Protein AF-A0A1C5F819-F1 (afdb_monomer_lite)

pLDDT: mean 73.55, std 18.38, range [34.78, 94.69]

Radius of gyration: 25.5 Å; chains: 1; bounding box: 31×89×70 Å

Secondary structure (DSSP, 8-state):
--------------THHHHHHHHHHHHHHHHHHHHHTS--HHHHHHHHTTSS-HHHHHHHHHH-TTSPPP---SSS-EEEEEEHHHHHHHHHHHHHHSS----EEEETTEEEEEE-TTHHHHHHHHHHHHHHS---S-------PPPP-B-

Structure (mmCIF, N/CA/C/O backbone):
data_AF-A0A1C5F819-F1
#
_entry.id   AF-A0A1C5F819-F1
#
loop_
_atom_site.group_PDB
_atom_site.id
_atom_site.type_symbol
_atom_site.label_atom_id
_atom_site.label_alt_id
_atom_site.label_comp_id
_atom_site.label_asym_id
_atom_site.label_entity_id
_atom_site.label_seq_id
_atom_site.pdbx_PDB_ins_code
_atom_site.Cartn_x
_atom_site.Cartn_y
_atom_site.Cartn_z
_atom_site.occupancy
_atom_site.B_iso_or_equiv
_atom_site.auth_seq_id
_atom_site.auth_comp_id
_atom_site.auth_asym_id
_atom_site.auth_atom_id
_atom_site.pdbx_PDB_model_num
ATOM 1 N N . MET A 1 1 ? -3.933 72.656 -38.228 1.00 34.78 1 MET A N 1
ATOM 2 C CA . MET A 1 1 ? -4.429 71.439 -38.900 1.00 34.78 1 MET A CA 1
ATOM 3 C C . MET A 1 1 ? -4.833 70.452 -37.818 1.00 34.78 1 MET A C 1
ATOM 5 O O . MET A 1 1 ? -4.007 70.098 -36.991 1.00 34.78 1 MET A O 1
ATOM 9 N N . SER A 1 2 ? -6.136 70.183 -37.783 1.00 39.31 2 SER A N 1
ATOM 10 C CA . SER A 1 2 ? -6.943 69.287 -36.934 1.00 39.31 2 SER A CA 1
ATOM 11 C C . SER A 1 2 ? -6.241 67.946 -36.651 1.00 39.31 2 SER A C 1
ATOM 13 O O . SER A 1 2 ? -5.624 67.405 -37.557 1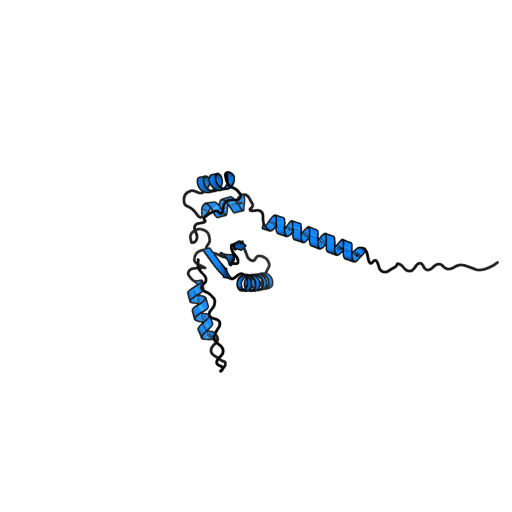.00 39.31 2 SER A O 1
ATOM 15 N N . ALA A 1 3 ? -6.140 67.451 -35.413 1.00 42.25 3 ALA A N 1
ATOM 16 C CA . ALA A 1 3 ? -7.176 66.941 -34.498 1.00 42.25 3 ALA A CA 1
ATOM 17 C C . ALA A 1 3 ? -7.747 65.561 -34.898 1.00 42.25 3 ALA A C 1
ATOM 19 O O . ALA A 1 3 ? -8.205 65.399 -36.027 1.00 42.25 3 ALA A O 1
ATOM 20 N N . TRP A 1 4 ? -7.808 64.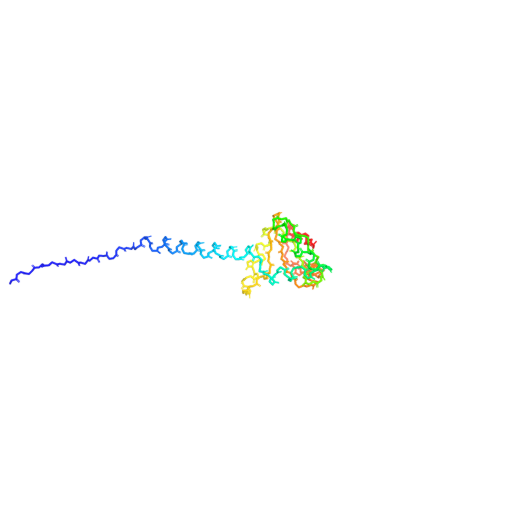675 -33.886 1.00 36.44 4 TRP A N 1
ATOM 21 C CA . TRP A 1 4 ? -8.438 63.338 -33.807 1.00 36.44 4 TRP A CA 1
ATOM 22 C C . TRP A 1 4 ? -7.578 62.175 -34.352 1.00 36.44 4 TRP A C 1
ATOM 24 O O . TRP A 1 4 ? -6.914 62.324 -35.364 1.00 36.44 4 TRP A O 1
ATOM 34 N N . LEU A 1 5 ? -7.483 61.001 -33.719 1.00 42.81 5 LEU A N 1
ATOM 35 C CA . LEU A 1 5 ? -8.453 60.297 -32.878 1.00 42.81 5 LEU A CA 1
ATOM 36 C C . LEU A 1 5 ? -7.720 59.281 -31.972 1.00 42.81 5 LEU A C 1
ATOM 38 O O . LEU A 1 5 ? -6.794 58.606 -32.416 1.00 42.81 5 LEU A O 1
ATOM 42 N N . ARG A 1 6 ? -8.144 59.189 -30.705 1.00 50.31 6 ARG A N 1
ATOM 43 C CA . ARG A 1 6 ? -7.784 58.101 -29.787 1.00 50.31 6 ARG A CA 1
ATOM 44 C C . ARG A 1 6 ? -8.383 56.780 -30.271 1.00 50.31 6 ARG A C 1
ATOM 46 O O . ARG A 1 6 ? -9.537 56.775 -30.678 1.00 50.31 6 ARG A O 1
ATOM 53 N N . ASP A 1 7 ? -7.665 55.684 -30.061 1.00 40.88 7 ASP A N 1
ATOM 54 C CA . ASP A 1 7 ? -8.301 54.441 -29.627 1.00 40.88 7 ASP A CA 1
ATOM 55 C C . ASP A 1 7 ? -7.405 53.783 -28.575 1.00 40.88 7 ASP A C 1
ATOM 57 O O . ASP A 1 7 ? -6.328 53.260 -28.856 1.00 40.88 7 ASP A O 1
ATOM 61 N N . GLU A 1 8 ? -7.824 53.925 -27.322 1.00 47.78 8 GLU A N 1
ATOM 62 C CA . GLU A 1 8 ? -7.392 53.053 -26.245 1.00 47.78 8 GLU A CA 1
ATOM 63 C C . GLU A 1 8 ? -8.202 51.774 -26.416 1.00 47.78 8 GLU A C 1
ATOM 65 O O . GLU A 1 8 ? -9.376 51.746 -26.064 1.00 47.78 8 GLU A O 1
ATOM 70 N N . SER A 1 9 ? -7.600 50.728 -26.975 1.00 40.66 9 SER A N 1
ATOM 71 C CA . SER A 1 9 ? -8.201 49.400 -26.920 1.00 40.66 9 SER A CA 1
ATOM 72 C C . SER A 1 9 ? -8.070 48.878 -25.484 1.00 40.66 9 SER A C 1
ATOM 74 O O . SER A 1 9 ? -6.946 48.614 -25.040 1.00 40.66 9 SER A O 1
ATOM 76 N N . PRO A 1 10 ? -9.166 48.708 -24.720 1.00 41.12 10 PRO A N 1
ATOM 77 C CA . PRO A 1 10 ? -9.092 47.968 -23.478 1.00 41.12 10 PRO A CA 1
ATOM 78 C C . PRO A 1 10 ? -8.822 46.510 -23.847 1.00 41.12 10 PRO A C 1
ATOM 80 O O . PRO A 1 10 ? -9.638 45.855 -24.499 1.00 41.12 10 PRO A O 1
ATOM 83 N N . LEU A 1 11 ? -7.662 45.993 -23.437 1.00 42.16 11 LEU A N 1
ATOM 84 C CA . LEU A 1 11 ? -7.454 44.554 -23.351 1.00 42.16 11 LEU A CA 1
ATOM 85 C C . LEU A 1 11 ? -8.566 44.013 -22.450 1.00 42.16 11 LEU A C 1
ATOM 87 O O . LEU A 1 11 ? -8.564 44.214 -21.237 1.00 42.16 11 LEU A O 1
ATOM 91 N N . SER A 1 12 ? -9.564 43.404 -23.089 1.00 45.69 12 SER A N 1
ATOM 92 C CA . SER A 1 12 ? -10.657 42.716 -22.417 1.00 45.69 12 SER A CA 1
ATOM 93 C C . SER A 1 12 ? -10.069 41.707 -21.426 1.00 45.69 12 SER A C 1
ATOM 95 O O . SER A 1 12 ? -9.080 41.047 -21.760 1.00 45.69 12 SER A O 1
ATOM 97 N N . PRO A 1 13 ? -10.643 41.557 -20.222 1.00 47.31 13 PRO A N 1
ATOM 98 C CA . PRO A 1 13 ? -10.205 40.528 -19.294 1.00 47.31 13 PRO A CA 1
ATOM 99 C C . PRO A 1 13 ? -10.443 39.169 -19.955 1.00 47.31 13 PRO A C 1
ATOM 101 O O . PRO A 1 13 ? -11.578 38.785 -20.235 1.00 47.31 13 PRO A O 1
ATOM 104 N N . GLY A 1 14 ? -9.346 38.485 -20.276 1.00 48.53 14 GLY A N 1
ATOM 105 C CA . GLY A 1 14 ? -9.341 37.207 -20.969 1.00 48.53 14 GLY A CA 1
ATOM 106 C C . GLY A 1 14 ? -10.081 36.146 -20.167 1.00 48.53 14 GLY A C 1
ATOM 107 O O . GLY A 1 14 ? -9.512 35.518 -19.284 1.00 48.53 14 GLY A O 1
ATOM 108 N N . THR A 1 15 ? -11.343 35.913 -20.514 1.00 53.94 15 THR A N 1
ATOM 109 C CA . THR A 1 15 ? -12.147 34.810 -19.972 1.00 53.94 15 THR A CA 1
ATOM 110 C C . THR A 1 15 ? -11.652 33.449 -20.490 1.00 53.94 15 THR A C 1
ATOM 112 O O . THR A 1 15 ? -11.886 32.431 -19.856 1.00 53.94 15 THR A O 1
ATOM 115 N N . GLY A 1 16 ? -10.901 33.426 -21.602 1.00 54.22 16 GLY A N 1
ATOM 116 C CA . GLY A 1 16 ? -10.355 32.201 -22.207 1.00 54.22 16 GLY A CA 1
ATOM 117 C C . GLY A 1 16 ? -8.998 31.728 -21.665 1.00 54.22 16 GLY A C 1
ATOM 118 O O . GLY A 1 16 ? -8.570 30.623 -21.991 1.00 54.22 16 GLY A O 1
ATOM 119 N N . ASP A 1 17 ? -8.306 32.531 -20.849 1.00 55.97 17 ASP A N 1
ATOM 120 C CA . ASP A 1 17 ? -6.990 32.161 -20.293 1.00 55.97 17 ASP A CA 1
ATOM 121 C C . ASP A 1 17 ? -7.119 31.370 -18.973 1.00 55.97 17 ASP A C 1
ATOM 123 O O . ASP A 1 17 ? -6.193 30.668 -18.565 1.00 55.97 17 ASP A O 1
ATOM 127 N N . ASP A 1 18 ? -8.284 31.451 -18.323 1.00 57.34 18 ASP A N 1
ATOM 128 C CA . ASP A 1 18 ? -8.621 30.691 -17.114 1.00 57.34 18 ASP A CA 1
ATOM 129 C C . ASP A 1 18 ? -9.125 29.278 -17.461 1.00 57.34 18 ASP A C 1
ATOM 131 O O . ASP A 1 18 ? -8.656 28.289 -16.900 1.00 57.34 18 ASP A O 1
ATOM 135 N N . GLU A 1 19 ? -9.976 29.161 -18.487 1.00 60.09 19 GLU A N 1
ATOM 136 C CA . GLU A 1 19 ? -10.486 27.877 -18.994 1.00 60.09 19 GLU A CA 1
ATOM 137 C C . GLU A 1 19 ? -9.352 27.011 -19.572 1.00 60.09 19 GLU A C 1
ATOM 139 O O . GLU A 1 19 ? -9.184 25.849 -19.201 1.00 60.09 19 GLU A O 1
ATOM 144 N N . ARG A 1 20 ? -8.452 27.617 -20.359 1.00 62.25 20 ARG A N 1
ATOM 145 C CA . ARG A 1 20 ? -7.271 26.932 -20.905 1.00 62.25 20 ARG A CA 1
ATOM 146 C C . ARG A 1 20 ? -6.262 26.519 -19.827 1.00 62.25 20 ARG A C 1
ATOM 148 O O . ARG A 1 20 ? -5.612 25.481 -19.963 1.00 62.25 20 ARG A O 1
ATOM 155 N N . ARG A 1 21 ? -6.108 27.304 -18.751 1.00 60.12 21 ARG A N 1
ATOM 156 C CA . ARG A 1 21 ? -5.296 26.904 -17.585 1.00 60.12 21 ARG A CA 1
ATOM 157 C C . ARG A 1 21 ? -5.946 25.739 -16.842 1.00 60.12 21 ARG A C 1
ATOM 159 O O . ARG A 1 21 ? -5.238 24.791 -16.500 1.00 60.12 21 ARG A O 1
ATOM 166 N N . ALA A 1 22 ? -7.260 25.776 -16.624 1.00 68.38 22 ALA A N 1
ATOM 167 C CA . ALA A 1 22 ? -8.005 24.692 -15.988 1.00 68.38 22 ALA A CA 1
ATOM 168 C C . ALA A 1 22 ? -7.877 23.371 -16.770 1.00 68.38 22 ALA A C 1
ATOM 170 O O . ALA A 1 22 ? -7.628 22.330 -16.156 1.00 68.38 22 ALA A O 1
ATOM 171 N N . ASP A 1 23 ? -7.918 23.421 -18.104 1.00 78.56 23 ASP A N 1
ATOM 172 C CA . ASP A 1 23 ? -7.702 22.264 -18.984 1.00 78.56 23 ASP A CA 1
ATOM 173 C C . ASP A 1 23 ? -6.293 21.675 -18.858 1.00 78.56 23 ASP A C 1
ATOM 175 O O . ASP A 1 23 ? -6.126 20.456 -18.797 1.00 78.56 23 ASP A O 1
ATOM 179 N N . ILE A 1 24 ? -5.265 22.523 -18.756 1.00 70.31 24 ILE A N 1
ATOM 180 C CA . ILE A 1 24 ? -3.876 22.081 -18.556 1.00 70.31 24 ILE A CA 1
ATOM 181 C C . ILE A 1 24 ? -3.722 21.393 -17.196 1.00 70.31 24 ILE A C 1
ATOM 183 O O . ILE A 1 24 ? -3.108 20.329 -17.111 1.00 70.31 2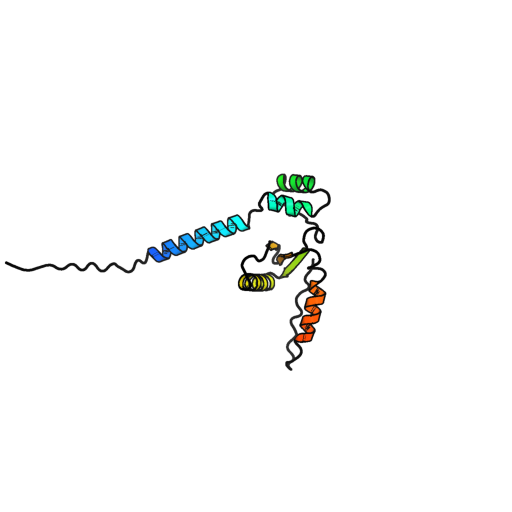4 ILE A O 1
ATOM 187 N N . PHE A 1 25 ? -4.302 21.946 -16.128 1.00 64.38 25 PHE A N 1
ATOM 188 C CA . PHE A 1 25 ? -4.274 21.302 -14.812 1.00 64.38 25 PHE A CA 1
ATOM 189 C C . PHE A 1 25 ? -5.072 19.995 -14.788 1.00 64.38 25 PHE A C 1
ATOM 191 O O . PHE A 1 25 ? -4.658 19.043 -14.120 1.00 64.38 25 PHE A O 1
ATOM 198 N N . ALA A 1 26 ? -6.184 19.917 -15.519 1.00 71.75 26 ALA A N 1
ATOM 199 C CA . ALA A 1 26 ? -6.955 18.690 -15.680 1.00 71.75 26 ALA A CA 1
ATOM 200 C C . ALA A 1 26 ? -6.158 17.621 -16.443 1.00 71.75 26 ALA A C 1
ATOM 202 O O . ALA A 1 26 ? -6.090 16.483 -15.979 1.00 71.75 26 ALA A O 1
ATOM 203 N N . LEU A 1 27 ? -5.485 17.993 -17.536 1.00 66.69 27 LEU A N 1
ATOM 204 C CA . LEU A 1 27 ? -4.599 17.122 -18.314 1.00 66.69 27 LEU A CA 1
ATOM 205 C C . LEU A 1 27 ? -3.409 16.630 -17.491 1.00 66.69 27 LEU A C 1
ATOM 207 O O . LEU A 1 27 ? -3.158 15.434 -17.458 1.00 66.69 27 LEU A O 1
ATOM 211 N N . LEU A 1 28 ? -2.711 17.513 -16.772 1.00 68.25 28 LEU A N 1
ATOM 212 C CA . LEU A 1 28 ? -1.586 17.131 -15.909 1.00 68.25 28 LEU A CA 1
ATOM 213 C C . LEU A 1 28 ? -2.032 16.229 -14.750 1.00 68.25 28 LEU A C 1
ATOM 215 O O . LEU A 1 28 ? -1.310 15.312 -14.360 1.00 68.25 28 LEU A O 1
ATOM 219 N N . ARG A 1 29 ? -3.234 16.450 -14.208 1.00 66.50 29 ARG A N 1
ATOM 220 C CA . ARG A 1 29 ? -3.832 15.586 -13.181 1.00 66.50 29 ARG A CA 1
ATOM 221 C C . ARG A 1 29 ? -4.246 14.229 -13.746 1.00 66.50 29 ARG A C 1
ATOM 223 O O . ARG A 1 29 ? -4.093 13.230 -13.045 1.00 66.50 29 ARG A O 1
ATOM 230 N N . ASP A 1 30 ? -4.768 14.179 -14.970 1.00 64.69 30 ASP A N 1
ATOM 231 C CA . ASP A 1 30 ? -5.084 12.929 -15.664 1.00 64.69 30 ASP A CA 1
ATOM 232 C C . ASP A 1 30 ? -3.804 12.159 -15.997 1.00 64.69 30 ASP A C 1
ATOM 234 O O . ASP A 1 30 ? -3.685 10.990 -15.654 1.00 64.69 30 ASP A O 1
ATOM 238 N N . GLU A 1 31 ? -2.784 12.831 -16.527 1.00 59.94 31 GLU A N 1
ATOM 239 C CA . GLU A 1 31 ? -1.445 12.287 -16.757 1.00 59.94 31 GLU A CA 1
ATOM 240 C C . GLU A 1 31 ? -0.854 11.720 -15.459 1.00 59.94 31 GLU A C 1
ATOM 242 O O . GLU A 1 31 ? -0.448 10.560 -15.420 1.00 59.94 31 GLU A O 1
ATOM 247 N N . GLY A 1 32 ? -0.884 12.488 -14.365 1.00 60.16 32 GLY A N 1
ATOM 248 C CA . GLY A 1 32 ? -0.420 12.057 -13.046 1.00 60.16 32 GLY A CA 1
ATOM 249 C C . GLY A 1 32 ? -1.211 10.871 -12.487 1.00 60.16 32 GLY A C 1
ATOM 250 O O . GLY A 1 32 ? -0.622 9.942 -11.937 1.00 60.16 32 GLY A O 1
ATOM 251 N N . ARG A 1 33 ? -2.535 10.832 -12.692 1.00 60.62 33 ARG A N 1
ATOM 252 C CA . ARG A 1 33 ? -3.376 9.668 -12.362 1.00 60.62 33 ARG A CA 1
ATOM 253 C C . ARG A 1 33 ? -3.037 8.449 -13.213 1.00 60.62 33 ARG A C 1
ATOM 255 O O . ARG A 1 33 ? -2.982 7.347 -12.676 1.00 60.62 33 ARG A O 1
ATOM 262 N N . ARG A 1 34 ? -2.793 8.626 -14.514 1.00 56.50 34 ARG A N 1
ATOM 263 C CA . ARG A 1 34 ? -2.412 7.552 -15.445 1.00 56.50 34 ARG A CA 1
ATOM 264 C C . ARG A 1 34 ? -1.041 6.975 -15.105 1.00 56.50 34 ARG A C 1
ATOM 266 O O . ARG A 1 34 ? -0.862 5.767 -15.224 1.00 56.50 34 ARG A O 1
ATOM 273 N N . HIS A 1 35 ? -0.115 7.805 -14.631 1.00 58.34 35 HIS A N 1
ATOM 274 C CA . HIS A 1 35 ? 1.182 7.361 -14.121 1.00 58.34 35 HIS A CA 1
ATOM 275 C C . HIS A 1 35 ? 1.050 6.646 -12.773 1.00 58.34 35 HIS A C 1
ATOM 277 O O . HIS A 1 35 ? 1.599 5.563 -12.616 1.00 58.34 35 HIS A O 1
ATOM 283 N N . ALA A 1 36 ? 0.254 7.174 -11.836 1.00 62.34 36 ALA A N 1
ATOM 284 C CA . ALA A 1 36 ? -0.014 6.512 -10.554 1.00 62.34 36 ALA A CA 1
ATOM 285 C C . ALA A 1 36 ? -0.747 5.164 -10.712 1.00 62.34 36 ALA A C 1
ATOM 287 O O . ALA A 1 36 ? -0.611 4.281 -9.870 1.00 62.34 36 ALA A O 1
ATOM 288 N N . ALA A 1 37 ? -1.509 4.989 -11.796 1.00 66.44 37 ALA A N 1
ATOM 289 C CA . ALA A 1 37 ? -2.219 3.751 -12.109 1.00 66.44 37 ALA A CA 1
ATOM 290 C C . ALA A 1 37 ? -1.352 2.689 -12.813 1.00 66.44 37 ALA A C 1
ATOM 292 O O . ALA A 1 37 ? -1.811 1.559 -12.991 1.00 66.44 37 ALA A O 1
ATOM 293 N N . ARG A 1 38 ? -0.125 3.021 -13.240 1.00 72.19 38 ARG A N 1
ATOM 294 C CA . ARG A 1 38 ? 0.772 2.089 -13.937 1.00 72.19 38 ARG A CA 1
ATOM 295 C C . ARG A 1 38 ? 1.922 1.673 -13.031 1.00 72.19 38 ARG A C 1
ATOM 297 O O . ARG A 1 38 ? 2.737 2.486 -12.614 1.00 72.19 38 ARG A O 1
ATOM 304 N N . ILE A 1 39 ? 2.013 0.373 -12.780 1.00 79.94 39 ILE A N 1
ATOM 305 C CA . ILE A 1 39 ? 3.159 -0.221 -12.095 1.00 79.94 39 ILE A CA 1
ATOM 306 C C . ILE A 1 39 ? 4.350 -0.215 -13.065 1.00 79.94 39 ILE A C 1
ATOM 308 O O . ILE A 1 39 ? 4.235 -0.669 -14.204 1.00 79.94 39 ILE A O 1
ATOM 312 N N . THR A 1 40 ? 5.491 0.317 -12.627 1.00 85.94 40 THR A N 1
ATOM 313 C CA . THR A 1 40 ? 6.751 0.243 -13.383 1.00 85.94 40 THR A CA 1
ATOM 314 C C . THR A 1 40 ? 7.300 -1.186 -13.364 1.00 85.94 40 THR A C 1
ATOM 316 O O . THR A 1 40 ? 6.968 -1.957 -12.468 1.00 85.94 40 THR A O 1
ATOM 319 N N . SER A 1 41 ? 8.177 -1.560 -14.302 1.00 87.19 41 SER A N 1
ATOM 320 C CA . SER A 1 41 ? 8.822 -2.887 -14.279 1.00 87.19 41 SER A CA 1
ATOM 321 C C . SER A 1 41 ? 9.548 -3.151 -12.957 1.00 87.19 41 SER A C 1
ATOM 323 O O . SER A 1 41 ? 9.318 -4.177 -12.328 1.00 87.19 41 SER A O 1
ATOM 325 N N . ALA A 1 42 ? 10.316 -2.171 -12.474 1.00 88.88 42 ALA A N 1
ATOM 326 C CA . ALA A 1 42 ? 10.975 -2.237 -11.172 1.00 88.88 42 ALA A CA 1
ATOM 327 C C . ALA A 1 42 ? 9.974 -2.395 -10.010 1.00 88.88 42 ALA A C 1
ATOM 329 O O . ALA A 1 42 ? 10.234 -3.135 -9.065 1.00 88.88 42 ALA A O 1
ATOM 330 N N . GLY A 1 43 ? 8.812 -1.737 -10.087 1.00 88.62 43 GLY A N 1
ATOM 331 C CA . GLY A 1 43 ? 7.735 -1.903 -9.113 1.00 88.62 43 GLY A CA 1
ATOM 332 C C . GLY A 1 43 ? 7.116 -3.302 -9.154 1.00 88.62 43 GLY A C 1
ATOM 333 O O . GLY A 1 43 ? 6.865 -3.887 -8.105 1.00 88.62 43 GLY A O 1
ATOM 334 N N . ALA A 1 44 ? 6.914 -3.868 -10.345 1.00 90.56 44 ALA A N 1
ATOM 335 C CA . ALA A 1 44 ? 6.411 -5.230 -10.506 1.00 90.56 44 ALA A CA 1
ATOM 336 C C . ALA A 1 44 ? 7.407 -6.264 -9.961 1.00 90.56 44 ALA A C 1
ATOM 338 O O . ALA A 1 44 ? 6.999 -7.168 -9.234 1.00 90.56 44 ALA A O 1
ATOM 339 N N . ASP A 1 45 ? 8.700 -6.099 -10.250 1.00 93.31 45 ASP A N 1
ATOM 340 C CA . ASP A 1 45 ? 9.769 -6.958 -9.730 1.00 93.31 45 ASP A CA 1
ATOM 341 C C . ASP A 1 45 ? 9.837 -6.896 -8.198 1.00 93.31 45 ASP A C 1
ATOM 343 O O . ASP A 1 45 ? 9.893 -7.931 -7.529 1.00 93.31 45 ASP A O 1
ATOM 347 N N . TRP A 1 46 ? 9.753 -5.689 -7.627 1.00 92.25 46 TRP A N 1
ATOM 348 C CA . TRP A 1 46 ? 9.702 -5.490 -6.180 1.00 92.25 46 TRP A CA 1
ATOM 349 C C . TRP A 1 46 ? 8.477 -6.164 -5.546 1.00 92.25 46 TRP A C 1
ATOM 351 O O . TRP A 1 46 ? 8.631 -6.930 -4.595 1.00 92.25 46 TRP A O 1
ATOM 361 N N . LEU A 1 47 ? 7.273 -5.975 -6.098 1.00 91.19 47 LEU A N 1
ATOM 362 C CA . LEU A 1 47 ? 6.055 -6.630 -5.602 1.00 91.19 47 LEU A CA 1
ATOM 363 C C . LEU A 1 47 ? 6.135 -8.161 -5.714 1.00 91.19 47 LEU A C 1
ATOM 365 O O . LEU A 1 47 ? 5.748 -8.872 -4.784 1.00 91.19 47 LEU A O 1
ATOM 369 N N . ALA A 1 48 ? 6.663 -8.685 -6.822 1.00 93.19 48 ALA A N 1
ATOM 370 C CA . ALA A 1 48 ? 6.815 -10.121 -7.038 1.00 93.19 48 ALA A CA 1
ATOM 371 C C . ALA A 1 48 ? 7.844 -10.755 -6.089 1.00 93.19 48 ALA A C 1
ATOM 373 O O . ALA A 1 48 ? 7.681 -11.918 -5.714 1.00 93.19 48 ALA A O 1
ATOM 374 N N . SER A 1 49 ? 8.863 -9.996 -5.664 1.00 93.19 49 SER A N 1
ATOM 375 C CA . SER A 1 49 ? 9.879 -10.445 -4.699 1.00 93.19 49 SER A CA 1
ATOM 376 C C . SER A 1 49 ? 9.324 -10.766 -3.306 1.00 93.19 49 SER A C 1
ATOM 378 O O . SER A 1 49 ? 10.002 -11.413 -2.513 1.00 93.19 49 SER A O 1
ATOM 380 N N . SER A 1 50 ? 8.079 -10.369 -3.018 1.00 92.94 50 SER A N 1
ATOM 381 C CA . SER A 1 50 ? 7.413 -10.671 -1.749 1.00 92.94 50 SER A CA 1
ATOM 382 C C . SER A 1 50 ? 7.135 -12.160 -1.531 1.00 92.94 50 SER A C 1
ATOM 384 O O . SER A 1 50 ? 7.080 -12.612 -0.384 1.00 92.94 50 SER A O 1
ATOM 386 N N . GLY A 1 51 ? 6.963 -12.913 -2.621 1.00 90.50 51 GLY A N 1
ATOM 387 C CA . GLY A 1 51 ? 6.634 -14.334 -2.612 1.00 90.50 51 GLY A CA 1
ATOM 388 C C . GLY A 1 51 ? 7.818 -15.236 -2.983 1.00 90.50 51 GLY A C 1
ATOM 389 O O . GLY A 1 51 ? 8.806 -14.782 -3.557 1.00 90.50 51 GLY A O 1
ATOM 390 N N . PRO A 1 52 ? 7.710 -16.552 -2.732 1.00 91.19 52 PRO A N 1
ATOM 391 C CA . PRO A 1 52 ? 8.803 -17.506 -2.946 1.00 91.19 52 PRO A CA 1
ATOM 392 C C . PRO A 1 52 ? 9.167 -17.738 -4.425 1.00 91.19 52 PRO A C 1
ATOM 394 O O . PRO A 1 52 ? 10.237 -18.267 -4.717 1.00 91.19 52 PRO A O 1
ATOM 397 N N . TYR A 1 53 ? 8.296 -17.355 -5.369 1.00 93.19 53 TYR A N 1
ATOM 398 C CA . TYR A 1 53 ? 8.461 -17.629 -6.803 1.00 93.19 53 TYR A CA 1
ATOM 399 C C . TYR A 1 53 ? 8.251 -16.372 -7.672 1.00 93.19 53 TYR A C 1
ATOM 401 O O . TYR A 1 53 ? 7.306 -16.325 -8.464 1.00 93.19 53 TYR A O 1
ATOM 409 N N . PRO A 1 54 ? 9.132 -15.356 -7.587 1.00 92.81 54 PRO A N 1
ATOM 410 C CA . PRO A 1 54 ? 8.932 -14.056 -8.238 1.00 92.81 54 PRO A CA 1
ATOM 411 C C . PRO A 1 54 ? 8.756 -14.153 -9.760 1.00 92.81 54 PRO A C 1
ATOM 413 O O . PRO A 1 54 ? 7.859 -13.534 -10.326 1.00 92.81 54 PRO A O 1
ATOM 416 N N . ARG A 1 55 ? 9.548 -14.996 -10.440 1.00 94.69 55 ARG A N 1
ATOM 417 C CA . ARG A 1 55 ? 9.429 -15.205 -11.897 1.00 94.69 55 ARG A CA 1
ATOM 418 C C . ARG A 1 55 ? 8.073 -15.784 -12.299 1.00 94.69 55 ARG A C 1
ATOM 420 O O . ARG A 1 55 ? 7.476 -15.332 -13.273 1.00 94.69 55 ARG A O 1
ATOM 427 N N . SER A 1 56 ? 7.582 -16.760 -11.539 1.00 94.19 56 SER A N 1
ATOM 428 C CA . SER A 1 56 ? 6.274 -17.370 -11.780 1.00 94.19 56 SER A CA 1
ATOM 429 C C . SER A 1 56 ? 5.155 -16.354 -11.559 1.00 94.19 56 SER A C 1
ATOM 431 O O . SER A 1 56 ? 4.265 -16.243 -12.400 1.00 94.19 56 SER A O 1
ATOM 433 N N . THR A 1 57 ? 5.238 -15.550 -10.496 1.00 94.38 57 THR A N 1
ATOM 434 C CA . THR A 1 57 ? 4.302 -14.449 -10.221 1.00 94.38 57 THR A CA 1
ATOM 435 C C . THR A 1 57 ? 4.241 -13.452 -11.378 1.00 94.38 57 THR A C 1
ATOM 437 O O . THR A 1 57 ? 3.155 -13.187 -11.894 1.00 94.38 57 THR A O 1
ATOM 440 N N . LEU A 1 58 ? 5.392 -12.971 -11.862 1.00 94.06 58 LEU A N 1
ATOM 441 C CA . LEU A 1 58 ? 5.456 -12.048 -13.001 1.00 94.06 58 LEU A CA 1
ATOM 442 C C . LEU A 1 58 ? 4.865 -12.662 -14.274 1.00 94.06 58 LEU A C 1
ATOM 444 O O . LEU A 1 58 ? 4.090 -12.006 -14.968 1.00 94.06 58 LEU A O 1
ATOM 448 N N . SER A 1 59 ? 5.169 -13.933 -14.560 1.00 94.62 59 SER A N 1
ATOM 449 C CA . SER A 1 59 ? 4.594 -14.634 -15.716 1.00 94.62 59 SER A CA 1
ATOM 450 C C . SER A 1 59 ? 3.067 -14.751 -15.621 1.00 94.62 59 SER A C 1
ATOM 452 O O . SER A 1 59 ? 2.363 -14.588 -16.618 1.00 94.62 59 SER A O 1
ATOM 454 N N . HIS A 1 60 ? 2.540 -14.966 -14.412 1.00 93.06 60 HIS A N 1
ATOM 455 C CA . HIS A 1 60 ? 1.107 -15.060 -14.171 1.00 93.06 60 HIS A CA 1
ATOM 456 C C . HIS A 1 60 ? 0.408 -13.711 -14.363 1.00 93.06 60 HIS A C 1
ATOM 458 O O . HIS A 1 60 ? -0.637 -13.656 -15.012 1.00 93.06 60 HIS A O 1
ATOM 464 N N . TRP A 1 61 ? 0.991 -12.627 -13.844 1.00 91.94 61 TRP A N 1
ATOM 465 C CA . TRP A 1 61 ? 0.466 -11.272 -14.025 1.00 91.94 61 TRP A CA 1
ATOM 466 C C . TRP A 1 61 ? 0.526 -10.825 -15.484 1.00 91.94 61 TRP A C 1
ATOM 468 O O . TRP A 1 61 ? -0.448 -10.272 -15.984 1.00 91.94 61 TRP A O 1
ATOM 478 N N . ALA A 1 62 ? 1.613 -11.131 -16.199 1.00 91.69 62 ALA A N 1
ATOM 479 C CA . ALA A 1 62 ? 1.728 -10.838 -17.627 1.00 91.69 62 ALA A CA 1
ATOM 480 C C . ALA A 1 62 ? 0.655 -11.569 -18.453 1.00 91.69 62 ALA A C 1
ATOM 482 O O . ALA A 1 62 ? 0.081 -10.992 -19.373 1.00 91.69 62 ALA A O 1
ATOM 483 N N . ALA A 1 63 ? 0.342 -12.820 -18.099 1.00 94.31 63 ALA A N 1
ATOM 484 C CA . ALA A 1 63 ? -0.716 -13.589 -18.751 1.00 94.31 63 ALA A CA 1
ATOM 485 C C . ALA A 1 63 ? -2.134 -13.094 -18.405 1.00 94.31 63 ALA A C 1
ATOM 487 O O . ALA A 1 63 ? -3.075 -13.360 -19.154 1.00 94.31 63 ALA A O 1
ATOM 488 N N . ARG A 1 64 ? -2.316 -12.419 -17.260 1.00 91.81 64 ARG A N 1
ATOM 489 C CA . ARG A 1 64 ? -3.620 -11.958 -16.751 1.00 91.81 64 ARG A CA 1
ATOM 490 C C . ARG A 1 64 ? -3.512 -10.564 -16.112 1.00 91.81 64 ARG A C 1
ATOM 492 O O . ARG A 1 64 ? -3.713 -10.435 -14.905 1.00 91.81 64 ARG A O 1
ATOM 499 N N . PRO A 1 65 ? -3.255 -9.508 -16.900 1.00 85.44 65 PRO A N 1
ATOM 500 C CA . PRO A 1 65 ? -2.934 -8.182 -16.364 1.00 85.44 65 PRO A CA 1
ATOM 501 C C . PRO A 1 65 ? -4.094 -7.517 -15.610 1.00 85.44 65 PRO A C 1
ATOM 503 O O . PRO A 1 65 ? -3.874 -6.621 -14.804 1.00 85.44 65 PRO A O 1
ATOM 506 N N . THR A 1 66 ? -5.334 -7.945 -15.861 1.00 85.12 66 THR A N 1
ATOM 507 C CA . THR A 1 66 ? -6.536 -7.425 -15.192 1.00 85.12 66 THR A CA 1
ATOM 508 C C . THR A 1 66 ? -6.985 -8.280 -14.007 1.00 85.12 66 THR A C 1
ATOM 510 O O . THR A 1 66 ? -7.940 -7.913 -13.322 1.00 85.12 66 THR A O 1
ATOM 513 N N . ALA A 1 67 ? -6.354 -9.436 -13.777 1.00 85.50 67 ALA A N 1
ATOM 514 C CA . ALA A 1 67 ? -6.703 -10.293 -12.654 1.00 85.50 67 ALA A CA 1
ATOM 515 C C . ALA A 1 67 ? -6.089 -9.739 -11.356 1.00 85.50 67 ALA A C 1
ATOM 517 O O . ALA A 1 67 ? -4.930 -9.319 -11.364 1.00 85.50 67 ALA A O 1
ATOM 518 N N . PRO A 1 68 ? -6.819 -9.758 -10.226 1.00 81.12 68 PRO A N 1
ATOM 519 C CA . PRO A 1 68 ? -6.243 -9.405 -8.935 1.00 81.12 68 PRO A CA 1
ATOM 520 C C . PRO A 1 68 ? -5.062 -10.323 -8.591 1.00 81.12 68 PRO A C 1
ATOM 522 O O . PRO A 1 68 ? -5.200 -11.547 -8.598 1.00 81.12 68 PRO A O 1
ATOM 525 N N . GLY A 1 69 ? -3.908 -9.735 -8.275 1.00 81.94 69 GLY A N 1
ATOM 526 C CA . GLY A 1 69 ? -2.744 -10.460 -7.769 1.00 81.94 69 GLY A CA 1
ATOM 527 C C . GLY A 1 69 ? -2.815 -10.641 -6.253 1.00 81.94 69 GLY A C 1
ATOM 528 O O . GLY A 1 69 ? -3.210 -9.725 -5.534 1.00 81.94 69 GLY A O 1
ATOM 529 N N . VAL A 1 70 ? -2.413 -11.814 -5.760 1.00 84.50 70 VAL A N 1
ATOM 530 C CA . VAL A 1 70 ? -2.168 -12.034 -4.327 1.00 84.50 70 VAL A CA 1
ATOM 531 C C . VAL A 1 70 ? -0.708 -11.712 -4.035 1.00 84.50 70 VAL A C 1
ATOM 533 O O . VAL A 1 70 ? 0.181 -12.140 -4.771 1.00 84.50 70 VAL A O 1
ATOM 536 N N . LEU A 1 71 ? -0.474 -10.961 -2.963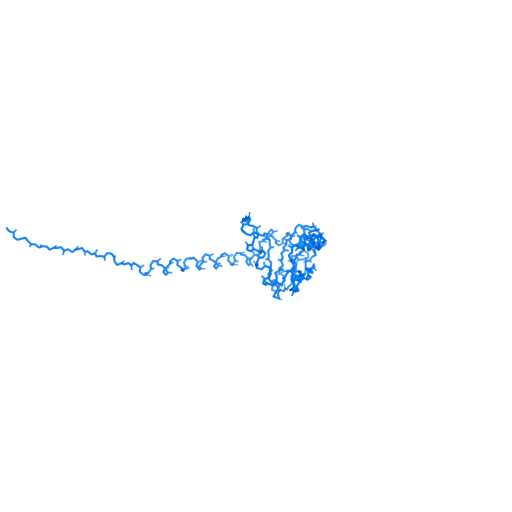 1.00 87.62 71 LEU A N 1
ATOM 537 C CA . LEU A 1 71 ? 0.847 -10.550 -2.511 1.00 87.62 71 LEU A CA 1
ATOM 538 C C . LEU A 1 71 ? 1.082 -11.041 -1.086 1.00 87.62 71 LEU A C 1
ATOM 540 O O . LEU A 1 71 ? 0.197 -10.937 -0.236 1.00 87.62 71 LEU A O 1
ATOM 544 N N . SER A 1 72 ? 2.277 -11.556 -0.825 1.00 89.50 72 SER A N 1
ATOM 545 C CA . SER A 1 72 ? 2.674 -11.945 0.525 1.00 89.50 72 SER A CA 1
ATOM 546 C C . SER A 1 72 ? 3.121 -10.705 1.298 1.00 89.50 72 SER A C 1
ATOM 548 O O . SER A 1 72 ? 4.039 -10.011 0.880 1.00 89.50 72 SER A O 1
ATOM 550 N N . CYS A 1 73 ? 2.475 -10.413 2.425 1.00 90.06 73 CYS A N 1
ATOM 551 C CA . CYS A 1 73 ? 2.900 -9.342 3.331 1.00 90.06 73 CYS A CA 1
ATOM 552 C C . CYS A 1 73 ? 3.878 -9.892 4.385 1.00 90.06 73 CYS A C 1
ATOM 554 O O . CYS A 1 73 ? 3.919 -11.102 4.617 1.00 90.06 73 CYS A O 1
ATOM 556 N N . GLY A 1 74 ? 4.654 -9.025 5.035 1.00 87.69 74 GLY A N 1
ATOM 557 C CA . GLY A 1 74 ? 5.568 -9.393 6.123 1.00 87.69 74 GLY A CA 1
ATOM 558 C C . GLY A 1 74 ? 7.007 -9.692 5.702 1.00 87.69 74 GLY A C 1
ATOM 559 O O . GLY A 1 74 ? 7.870 -9.799 6.568 1.00 87.69 74 GLY A O 1
ATOM 560 N N . SER A 1 75 ? 7.291 -9.820 4.402 1.00 89.25 75 SER A N 1
ATOM 561 C CA . SER A 1 75 ? 8.643 -10.094 3.893 1.00 89.25 75 SER A CA 1
ATOM 562 C C . SER A 1 75 ? 9.354 -8.813 3.453 1.00 89.25 75 SER A C 1
ATOM 564 O O . SER A 1 75 ? 10.287 -8.352 4.105 1.00 89.25 75 SER A O 1
ATOM 566 N N . VAL A 1 76 ? 8.895 -8.220 2.352 1.00 92.12 76 VAL A N 1
ATOM 567 C CA . VAL A 1 76 ? 9.493 -7.023 1.732 1.00 92.12 76 VAL A CA 1
ATOM 568 C C . VAL A 1 76 ? 8.670 -5.754 1.968 1.00 92.12 76 VAL A C 1
ATOM 570 O O . VAL A 1 76 ? 9.201 -4.651 1.863 1.00 92.12 76 VAL A O 1
ATOM 573 N N . PHE A 1 77 ? 7.398 -5.901 2.344 1.00 91.94 77 PHE A N 1
ATOM 574 C CA . PHE A 1 77 ? 6.521 -4.833 2.827 1.00 91.94 77 PHE A CA 1
ATOM 575 C C . PHE A 1 77 ? 5.428 -5.409 3.728 1.00 91.94 77 PHE A C 1
ATOM 577 O O . PHE A 1 77 ? 5.118 -6.601 3.676 1.00 91.94 77 PHE A O 1
ATOM 584 N N . ASP A 1 78 ? 4.793 -4.522 4.481 1.00 92.25 78 ASP A N 1
ATOM 585 C CA . ASP A 1 78 ? 3.507 -4.758 5.127 1.00 92.25 78 ASP A CA 1
ATOM 586 C C . ASP A 1 78 ? 2.408 -3.944 4.442 1.00 92.25 78 ASP A C 1
ATOM 588 O O . ASP A 1 78 ? 2.686 -2.973 3.735 1.00 92.25 78 ASP A O 1
ATOM 592 N N . VAL A 1 79 ? 1.151 -4.308 4.695 1.00 91.44 79 VAL A N 1
ATOM 593 C CA . VAL A 1 79 ? -0.015 -3.544 4.248 1.00 91.44 79 VAL A CA 1
ATOM 594 C C . VAL A 1 79 ? -0.845 -3.120 5.451 1.00 91.44 79 VAL A C 1
ATOM 596 O O . VAL A 1 79 ? -1.195 -3.931 6.304 1.00 91.44 79 VAL A O 1
ATOM 599 N N . VAL A 1 80 ? -1.191 -1.835 5.496 1.00 90.31 80 VAL A N 1
ATOM 600 C CA . VAL A 1 80 ? -2.171 -1.287 6.435 1.00 90.31 80 VAL A CA 1
ATOM 601 C C . VAL A 1 80 ? -3.479 -1.054 5.681 1.00 90.31 80 VAL A C 1
ATOM 603 O O . VAL A 1 80 ? -3.562 -0.181 4.813 1.00 90.31 80 VAL A O 1
ATOM 606 N N . ASN A 1 81 ? -4.509 -1.842 5.998 1.00 89.81 81 ASN A N 1
ATOM 607 C CA . ASN A 1 81 ? -5.835 -1.729 5.393 1.00 89.81 81 ASN A CA 1
ATOM 608 C C . ASN A 1 81 ? -6.746 -0.833 6.232 1.00 89.81 81 ASN A C 1
ATOM 610 O O . ASN A 1 81 ? -7.165 -1.195 7.333 1.00 89.81 81 ASN A O 1
ATOM 614 N N . VAL A 1 82 ? -7.126 0.310 5.675 1.00 90.31 82 VAL A N 1
ATOM 615 C CA . VAL A 1 82 ? -8.020 1.275 6.321 1.00 90.31 82 VAL A CA 1
ATOM 616 C C . VAL A 1 82 ? -9.296 1.474 5.499 1.00 90.31 82 VAL A C 1
ATOM 618 O O . VAL A 1 82 ? -9.271 1.384 4.266 1.00 90.31 82 VAL A O 1
ATOM 621 N N . PRO A 1 83 ? -10.437 1.794 6.132 1.00 91.19 83 PRO A N 1
ATOM 622 C CA . PRO A 1 83 ? -11.611 2.270 5.406 1.00 91.19 83 PRO A CA 1
ATOM 623 C C . PRO A 1 83 ? -11.295 3.518 4.575 1.00 91.19 83 PRO A C 1
ATOM 625 O O . PRO A 1 83 ? -10.543 4.388 5.016 1.00 91.19 83 PRO A O 1
ATOM 628 N N . TRP A 1 84 ? -11.916 3.638 3.398 1.00 88.81 84 TRP A N 1
ATOM 629 C CA . TRP A 1 84 ? -11.629 4.690 2.414 1.00 88.81 84 TRP A CA 1
ATOM 630 C C . TRP A 1 84 ? -11.569 6.113 2.987 1.00 88.81 84 TRP A C 1
ATOM 632 O O . TRP A 1 84 ? -10.611 6.844 2.742 1.00 88.81 84 TRP A O 1
ATOM 642 N N . VAL A 1 85 ? -12.576 6.518 3.770 1.00 89.50 85 VAL A N 1
ATOM 643 C CA . VAL A 1 85 ? -12.657 7.886 4.317 1.00 89.50 85 VAL A CA 1
ATOM 644 C C . VAL A 1 85 ? -11.498 8.173 5.273 1.00 89.50 85 VAL A C 1
ATOM 646 O O . VAL A 1 85 ? -10.912 9.255 5.224 1.00 89.50 85 VAL A O 1
ATOM 649 N N . PHE A 1 86 ? -11.140 7.197 6.109 1.00 88.38 86 PHE A N 1
ATOM 650 C CA . PHE A 1 86 ? -10.019 7.321 7.035 1.00 88.38 86 PHE A CA 1
ATOM 651 C C . PHE A 1 86 ? -8.687 7.336 6.282 1.00 88.38 86 PHE A C 1
ATOM 653 O O . PHE A 1 86 ? -7.870 8.228 6.497 1.00 88.38 86 PHE A O 1
ATOM 660 N N . GLY A 1 87 ? -8.509 6.420 5.327 1.00 88.88 87 GLY A N 1
ATOM 661 C CA . GLY A 1 87 ? -7.303 6.351 4.505 1.00 88.88 87 GLY A CA 1
ATOM 662 C C . GLY A 1 87 ? -7.041 7.620 3.711 1.00 88.88 87 GLY A C 1
ATOM 663 O O . GLY A 1 87 ? -5.900 8.060 3.637 1.00 88.88 87 GLY A O 1
ATOM 664 N N . ARG A 1 88 ? -8.084 8.274 3.188 1.00 88.44 88 ARG A N 1
ATOM 665 C CA . ARG A 1 88 ? -7.927 9.590 2.556 1.00 88.44 88 ARG A CA 1
ATOM 666 C C . ARG A 1 88 ? -7.368 10.625 3.526 1.00 88.44 88 ARG A C 1
ATOM 668 O O . ARG A 1 88 ? -6.394 11.279 3.189 1.00 88.44 88 ARG A O 1
ATOM 675 N N . ARG A 1 89 ? -7.934 10.751 4.730 1.00 88.75 89 ARG A N 1
ATOM 676 C CA . ARG A 1 89 ? -7.427 11.699 5.741 1.00 88.75 89 ARG A CA 1
ATOM 677 C C . ARG A 1 89 ? -5.989 11.389 6.154 1.00 88.75 89 ARG A C 1
ATOM 679 O O . ARG A 1 89 ? -5.212 12.314 6.357 1.00 88.75 89 ARG A O 1
ATOM 686 N N . MET A 1 90 ? -5.643 10.109 6.263 1.00 87.50 90 MET A N 1
ATOM 687 C CA . MET A 1 90 ? -4.280 9.667 6.557 1.00 87.50 90 MET A CA 1
ATOM 688 C C . MET A 1 90 ? -3.307 10.081 5.445 1.00 87.50 90 MET A C 1
ATOM 690 O O . MET A 1 90 ? -2.265 10.650 5.742 1.00 87.50 90 MET A O 1
ATOM 694 N N . LEU A 1 91 ? -3.667 9.874 4.174 1.00 87.94 91 LEU A N 1
ATOM 695 C CA . LEU A 1 91 ? -2.843 10.287 3.034 1.00 87.94 91 LEU A CA 1
ATOM 696 C C . LEU A 1 91 ? -2.652 11.804 2.961 1.00 87.94 91 LEU A C 1
ATOM 698 O O . LEU A 1 91 ? -1.536 12.244 2.715 1.00 87.94 91 LEU A O 1
ATOM 702 N N . GLU A 1 92 ? -3.704 12.593 3.199 1.00 87.06 92 GLU A N 1
ATOM 703 C CA . GLU A 1 92 ? -3.596 14.061 3.237 1.00 87.06 92 GLU A CA 1
ATOM 704 C C . GLU A 1 92 ? -2.607 14.520 4.321 1.00 87.06 92 GLU A C 1
ATOM 706 O O . GLU A 1 92 ? -1.794 15.410 4.084 1.00 87.06 92 GLU A O 1
ATOM 711 N N . ARG A 1 93 ? -2.623 13.875 5.498 1.00 85.44 93 ARG A N 1
ATOM 712 C CA . ARG A 1 93 ? -1.667 14.164 6.580 1.00 85.44 93 ARG A CA 1
ATOM 713 C C . ARG A 1 93 ? -0.240 13.768 6.212 1.00 85.44 93 ARG A C 1
ATOM 715 O O . ARG A 1 93 ? 0.647 14.610 6.302 1.00 85.44 93 ARG A O 1
ATOM 722 N N . LEU A 1 94 ? -0.034 12.543 5.726 1.00 84.44 94 LEU A N 1
ATOM 723 C CA . LEU A 1 94 ? 1.284 12.077 5.277 1.00 84.44 94 LEU A CA 1
ATOM 724 C C . LEU A 1 94 ? 1.872 13.005 4.209 1.00 84.44 94 LEU A C 1
ATOM 726 O O . LEU A 1 94 ? 3.050 13.331 4.255 1.00 84.44 94 LEU A O 1
ATOM 730 N N . TRP A 1 95 ? 1.037 13.479 3.282 1.00 82.19 95 TRP A N 1
ATOM 731 C CA . TRP A 1 95 ? 1.455 14.424 2.250 1.00 82.19 95 TRP A CA 1
ATOM 732 C C . TRP A 1 95 ? 1.796 15.806 2.820 1.00 82.19 95 TRP A C 1
ATOM 734 O O . TRP A 1 95 ? 2.703 16.472 2.323 1.00 82.19 95 TRP A O 1
ATOM 744 N N . SER A 1 96 ? 1.084 16.250 3.860 1.00 81.88 96 SER A N 1
ATOM 745 C CA . SER A 1 96 ? 1.368 17.524 4.533 1.00 81.88 96 SER A CA 1
ATOM 746 C C . SER A 1 96 ? 2.696 17.522 5.300 1.00 81.88 96 SER A C 1
ATOM 748 O O . SER A 1 96 ? 3.318 18.572 5.430 1.00 81.88 96 SER A O 1
ATOM 750 N N . GLU A 1 97 ? 3.149 16.354 5.761 1.00 78.06 97 GLU A N 1
ATOM 751 C CA . GLU A 1 97 ? 4.430 16.168 6.459 1.00 78.06 97 GLU A CA 1
ATOM 752 C C . GLU A 1 97 ? 5.621 16.048 5.493 1.00 78.06 97 GLU A C 1
ATOM 754 O O . GLU A 1 97 ? 6.766 16.285 5.876 1.00 78.06 97 GLU A O 1
ATOM 759 N N . GLY A 1 98 ? 5.361 15.733 4.224 1.00 72.12 98 GLY A N 1
ATOM 760 C CA . GLY A 1 98 ? 6.359 15.716 3.165 1.00 72.12 98 GLY A CA 1
ATOM 761 C C . GLY A 1 98 ? 5.873 14.970 1.920 1.00 72.12 98 GLY A C 1
ATOM 762 O O . GLY A 1 98 ? 4.961 14.145 1.987 1.00 72.12 98 GLY A O 1
ATOM 763 N N . PRO A 1 99 ? 6.465 15.233 0.744 1.00 68.62 99 PRO A N 1
ATOM 764 C CA . PRO A 1 99 ? 6.120 14.495 -0.461 1.00 68.62 99 PRO A CA 1
ATOM 765 C C . PRO A 1 99 ? 6.501 13.013 -0.318 1.00 68.62 99 PRO A C 1
ATOM 767 O O . PRO A 1 99 ? 7.636 12.688 0.021 1.00 68.62 99 PRO A O 1
ATOM 770 N N . GLY A 1 100 ? 5.567 12.119 -0.658 1.00 63.41 100 GLY A N 1
ATOM 771 C CA . GLY A 1 100 ? 5.830 10.682 -0.785 1.00 63.41 100 GLY A CA 1
ATOM 772 C C . GLY A 1 100 ? 5.138 9.822 0.270 1.00 63.41 100 GLY A C 1
ATOM 773 O O . GLY A 1 100 ? 5.790 9.235 1.124 1.00 63.41 100 GLY A O 1
ATOM 774 N N . SER A 1 101 ? 3.823 9.639 0.143 1.00 66.44 101 SER A N 1
ATOM 775 C CA . SER A 1 101 ? 3.029 8.723 0.981 1.00 66.44 101 SER A CA 1
ATOM 776 C C . SER A 1 101 ? 3.267 7.226 0.699 1.00 66.44 101 SER A C 1
ATOM 778 O O . SER A 1 101 ? 2.490 6.379 1.136 1.00 66.44 101 SER A O 1
ATOM 780 N N . GLY A 1 102 ? 4.347 6.893 -0.014 1.00 73.06 102 GLY A N 1
ATOM 781 C CA . GLY A 1 102 ? 4.657 5.535 -0.447 1.00 73.06 102 GLY A CA 1
ATOM 782 C C . GLY A 1 102 ? 3.638 4.971 -1.449 1.00 73.06 102 GLY A C 1
ATOM 783 O O . GLY A 1 102 ? 2.752 5.680 -1.934 1.00 73.06 102 GLY A O 1
ATOM 784 N N . PRO A 1 103 ? 3.767 3.686 -1.810 1.00 82.44 103 PRO A N 1
ATOM 785 C CA . PRO A 1 103 ? 2.785 3.015 -2.646 1.00 82.44 103 PRO A CA 1
ATOM 786 C C . PRO A 1 103 ? 1.439 2.931 -1.917 1.00 82.44 103 PRO A C 1
ATOM 788 O O . PRO A 1 103 ? 1.366 2.520 -0.756 1.00 82.44 103 PRO A O 1
ATOM 791 N N . VAL A 1 104 ? 0.354 3.268 -2.615 1.00 88.31 104 VAL A N 1
ATOM 792 C CA . VAL A 1 104 ? -1.008 3.130 -2.096 1.00 88.31 104 VAL A CA 1
ATOM 793 C C . VAL A 1 104 ? -1.924 2.523 -3.149 1.00 88.31 104 VAL A C 1
ATOM 795 O O . VAL A 1 104 ? -1.824 2.846 -4.332 1.00 88.31 104 VAL A O 1
ATOM 798 N N . ALA A 1 105 ? -2.838 1.655 -2.722 1.00 87.50 105 ALA A N 1
ATOM 799 C CA . ALA A 1 105 ? -3.843 1.059 -3.593 1.00 87.50 105 ALA A CA 1
ATOM 800 C C . ALA A 1 105 ? -5.260 1.265 -3.047 1.00 87.50 105 ALA A C 1
ATOM 802 O O . ALA A 1 105 ? -5.490 1.299 -1.839 1.00 87.50 105 ALA A O 1
ATOM 803 N N . ALA A 1 106 ? -6.226 1.374 -3.957 1.00 87.62 106 ALA A N 1
ATOM 804 C CA . ALA A 1 106 ? -7.647 1.384 -3.638 1.00 87.62 106 ALA A CA 1
ATOM 805 C C . ALA A 1 106 ? -8.250 0.022 -3.996 1.00 87.62 106 ALA A C 1
ATOM 807 O O . ALA A 1 106 ? -8.185 -0.396 -5.151 1.00 87.62 106 ALA A O 1
ATOM 808 N N . TYR A 1 107 ? -8.859 -0.667 -3.032 1.00 86.75 107 TYR A N 1
ATOM 809 C CA . TYR A 1 107 ? -9.487 -1.966 -3.276 1.00 86.75 107 TYR A CA 1
ATOM 810 C C . TYR A 1 107 ? -10.779 -2.105 -2.476 1.00 86.75 107 TYR A C 1
ATOM 812 O O . TYR A 1 107 ? -10.768 -2.026 -1.253 1.00 86.75 107 TYR A O 1
ATOM 820 N N . ARG A 1 108 ? -11.911 -2.306 -3.165 1.00 88.75 108 ARG A N 1
ATOM 821 C CA . ARG A 1 108 ? -13.230 -2.555 -2.543 1.00 88.75 108 ARG A CA 1
ATOM 822 C C . ARG A 1 108 ? -13.603 -1.565 -1.421 1.00 88.75 108 ARG A C 1
ATOM 824 O O . ARG A 1 108 ? -14.037 -1.969 -0.348 1.00 88.75 108 ARG A O 1
ATOM 831 N N . GLY A 1 109 ? -13.418 -0.263 -1.655 1.00 89.44 109 GLY A N 1
ATOM 832 C CA . GLY A 1 109 ? -13.736 0.777 -0.661 1.00 89.44 109 GLY A CA 1
ATOM 833 C C . GLY A 1 109 ? -12.764 0.833 0.526 1.00 89.44 109 GLY A C 1
ATOM 834 O O . GLY A 1 109 ? -13.074 1.422 1.564 1.00 89.44 109 GLY A O 1
ATOM 835 N N . ARG A 1 110 ? -11.588 0.222 0.382 1.00 91.38 110 ARG A N 1
ATOM 836 C CA . ARG A 1 110 ? -10.466 0.311 1.314 1.00 91.38 110 ARG A CA 1
ATOM 837 C C . ARG A 1 110 ? -9.299 1.037 0.662 1.00 91.38 110 ARG A C 1
ATOM 839 O O 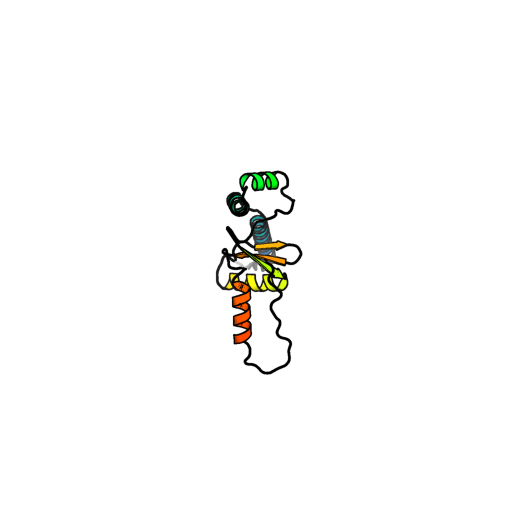. ARG A 1 110 ? -9.124 0.970 -0.558 1.00 91.38 110 ARG A O 1
ATOM 846 N N . THR A 1 111 ? -8.486 1.668 1.495 1.00 91.56 111 THR A N 1
ATOM 847 C CA . THR A 1 111 ? -7.165 2.166 1.121 1.00 91.56 111 THR A CA 1
ATOM 848 C C . THR A 1 111 ? -6.128 1.225 1.725 1.00 91.56 111 THR A C 1
ATOM 850 O O . THR A 1 111 ? -6.176 0.936 2.919 1.00 91.56 111 THR A O 1
ATOM 853 N N . LEU A 1 112 ? -5.224 0.722 0.892 1.00 90.94 112 LEU A N 1
ATOM 854 C CA . LEU A 1 112 ? -4.129 -0.165 1.269 1.00 90.94 112 LEU A CA 1
ATOM 855 C C . LEU A 1 112 ? -2.834 0.640 1.212 1.00 90.94 112 LEU A C 1
ATOM 857 O O . LEU A 1 112 ? -2.401 1.008 0.118 1.00 90.94 112 LEU A O 1
ATOM 861 N N . LEU A 1 113 ? -2.249 0.943 2.369 1.00 90.06 113 LEU A N 1
ATOM 862 C CA . LEU A 1 113 ? -0.975 1.653 2.457 1.00 90.06 113 LEU A CA 1
ATOM 863 C C . LEU A 1 113 ? 0.158 0.642 2.597 1.00 90.06 113 LEU A C 1
ATOM 865 O O . LEU A 1 113 ? 0.128 -0.189 3.507 1.00 90.06 113 LEU A O 1
ATOM 869 N N . PHE A 1 114 ? 1.144 0.718 1.707 1.00 90.50 114 PHE A N 1
ATOM 870 C CA . PHE A 1 114 ? 2.338 -0.114 1.786 1.00 90.50 114 PHE A CA 1
ATOM 871 C C . PHE A 1 114 ? 3.307 0.506 2.784 1.00 90.50 114 PHE A C 1
ATOM 873 O O . PHE A 1 114 ? 3.677 1.674 2.671 1.00 90.50 114 PHE A O 1
ATOM 880 N N . ALA A 1 115 ? 3.715 -0.290 3.761 1.00 90.06 115 ALA A N 1
ATOM 881 C CA . ALA A 1 115 ? 4.565 0.141 4.854 1.00 90.06 115 ALA A CA 1
ATOM 882 C C . ALA A 1 115 ? 5.817 -0.732 4.958 1.00 90.06 115 ALA A C 1
ATOM 884 O O . ALA A 1 115 ? 5.902 -1.822 4.385 1.00 90.06 115 ALA A O 1
ATOM 885 N N . ALA A 1 116 ? 6.794 -0.254 5.726 1.00 89.31 116 ALA A N 1
ATOM 886 C CA . ALA A 1 116 ? 7.967 -1.048 6.058 1.00 89.31 116 ALA A CA 1
ATOM 887 C C . ALA A 1 116 ? 7.550 -2.363 6.757 1.00 89.31 116 ALA A C 1
ATOM 889 O O . ALA A 1 116 ? 6.610 -2.343 7.561 1.00 89.31 116 ALA A O 1
ATOM 890 N N . PRO A 1 117 ? 8.244 -3.488 6.510 1.00 91.06 117 PRO A N 1
ATOM 891 C CA . PRO A 1 117 ? 7.952 -4.756 7.175 1.00 91.06 117 PRO A CA 1
ATOM 892 C C . PRO A 1 117 ? 7.851 -4.644 8.706 1.00 91.06 117 PRO A C 1
ATOM 894 O O . PRO A 1 117 ? 8.585 -3.893 9.362 1.00 91.06 117 PRO A O 1
ATOM 897 N N . GLY A 1 118 ? 6.911 -5.379 9.291 1.00 86.81 118 GLY A N 1
ATOM 898 C CA . GLY A 1 118 ? 6.582 -5.348 10.717 1.00 86.81 118 GLY A CA 1
ATOM 899 C C . GLY A 1 118 ? 5.814 -4.103 11.184 1.00 86.81 118 GLY A C 1
ATOM 900 O O . GLY A 1 118 ? 5.565 -3.972 12.385 1.00 86.81 118 GLY A O 1
ATOM 901 N N . THR A 1 119 ? 5.465 -3.162 10.300 1.00 88.50 119 THR A N 1
ATOM 902 C CA . THR A 1 119 ? 4.604 -2.018 10.648 1.00 88.50 119 THR A CA 1
ATOM 903 C C . THR A 1 119 ? 3.213 -2.482 11.035 1.00 88.50 119 THR A C 1
ATOM 905 O O . THR A 1 119 ? 2.700 -2.057 12.065 1.00 88.50 119 THR A O 1
ATOM 908 N N . ALA A 1 120 ? 2.605 -3.376 10.261 1.00 87.31 120 ALA A N 1
ATOM 909 C CA . ALA A 1 120 ? 1.214 -3.743 10.475 1.00 87.31 120 ALA A CA 1
ATOM 910 C C . ALA A 1 120 ? 1.032 -4.591 11.749 1.00 87.31 120 ALA A C 1
ATOM 912 O O . ALA A 1 120 ? -0.002 -4.505 12.404 1.00 87.31 120 ALA A O 1
ATOM 913 N N . GLN A 1 121 ? 2.082 -5.297 12.184 1.00 85.19 121 GLN A N 1
ATOM 914 C CA . GLN A 1 121 ? 2.126 -5.960 13.493 1.00 85.19 121 GLN A CA 1
ATOM 915 C C . GLN A 1 121 ? 2.276 -4.971 14.662 1.00 85.19 121 GLN A C 1
ATOM 917 O O . GLN A 1 121 ? 1.687 -5.170 15.723 1.00 85.19 121 GLN A O 1
ATOM 922 N N . ARG A 1 122 ? 3.090 -3.921 14.503 1.00 85.19 122 ARG A N 1
ATOM 923 C CA . ARG A 1 122 ? 3.377 -2.948 15.574 1.00 85.19 122 ARG A CA 1
ATOM 924 C C . ARG A 1 122 ? 2.285 -1.894 15.728 1.00 85.19 122 ARG A C 1
ATOM 926 O O . ARG A 1 122 ? 2.069 -1.396 16.828 1.00 85.19 122 ARG A O 1
ATOM 933 N N . LEU A 1 123 ? 1.593 -1.562 14.642 1.00 84.19 123 LEU A N 1
ATOM 934 C CA . LEU A 1 123 ? 0.628 -0.471 14.590 1.00 84.19 123 LEU A CA 1
ATOM 935 C C . LEU A 1 123 ? -0.547 -0.633 15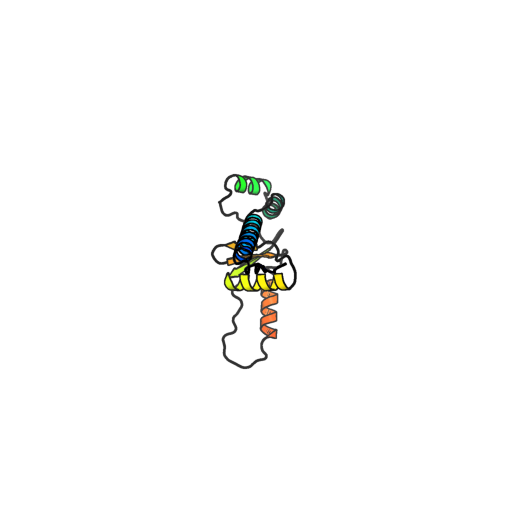.574 1.00 84.19 123 LEU A C 1
ATOM 937 O O . LEU A 1 123 ? -0.842 0.346 16.254 1.00 84.19 123 LEU A O 1
ATOM 941 N N . PRO A 1 124 ? -1.178 -1.815 15.743 1.00 80.88 124 PRO A N 1
ATOM 942 C CA . PRO A 1 124 ? -2.230 -1.990 16.745 1.00 80.88 124 PRO A CA 1
ATOM 943 C C . PRO A 1 124 ? -1.760 -1.675 18.168 1.00 80.88 124 PRO A C 1
ATOM 945 O O . PRO A 1 124 ? -2.481 -1.017 18.910 1.00 80.88 124 PRO A O 1
ATOM 948 N N . ALA A 1 125 ? -0.537 -2.085 18.524 1.00 80.25 125 ALA A N 1
ATOM 949 C CA . ALA A 1 125 ? 0.043 -1.771 19.825 1.00 80.25 125 ALA A CA 1
ATOM 950 C C . ALA A 1 125 ? 0.313 -0.265 19.965 1.00 80.25 125 ALA A C 1
ATOM 952 O O . ALA A 1 125 ? 0.000 0.318 20.991 1.00 80.25 125 ALA A O 1
ATOM 953 N N . LEU A 1 126 ? 0.833 0.406 18.936 1.00 74.75 126 LEU A N 1
ATOM 954 C CA . LEU A 1 126 ? 1.049 1.858 18.998 1.00 74.75 126 LEU A CA 1
ATOM 955 C C . LEU A 1 126 ? -0.269 2.636 19.142 1.00 74.75 126 LEU A C 1
ATOM 957 O O . LEU A 1 126 ? -0.364 3.539 19.969 1.00 74.75 126 LEU A O 1
ATOM 961 N N . LEU A 1 127 ? -1.304 2.250 18.394 1.00 75.69 127 LEU A N 1
ATOM 962 C CA . LEU A 1 127 ? -2.617 2.895 18.462 1.00 75.69 127 LEU A CA 1
ATOM 963 C C . LEU A 1 127 ? -3.320 2.651 19.800 1.00 75.69 127 LEU A C 1
ATOM 965 O O . LEU A 1 127 ? -3.961 3.563 20.316 1.00 75.69 127 LEU A O 1
ATOM 969 N N . SER A 1 128 ? -3.168 1.464 20.398 1.00 73.38 128 SER A N 1
ATOM 970 C CA . SER A 1 128 ? -3.729 1.203 21.728 1.00 73.38 128 SER A CA 1
ATOM 971 C C . SER A 1 128 ? -3.061 2.044 22.820 1.00 73.38 128 SER A C 1
ATOM 973 O O . SER A 1 128 ? -3.688 2.349 23.827 1.00 73.38 128 SER A O 1
ATOM 975 N N . TRP A 1 129 ? -1.791 2.422 22.634 1.00 60.88 129 TRP A N 1
ATOM 976 C CA . TRP A 1 129 ? -1.095 3.323 23.556 1.00 60.88 129 TRP A CA 1
ATOM 977 C C . TRP A 1 129 ? -1.542 4.781 23.383 1.00 60.88 129 TRP A C 1
ATOM 979 O O . TRP A 1 129 ? -1.675 5.487 24.381 1.00 60.88 129 TRP A O 1
ATOM 989 N N . GLU A 1 130 ? -1.846 5.227 22.159 1.00 57.62 130 GLU A N 1
ATOM 990 C CA . GLU A 1 130 ? -2.391 6.574 21.931 1.00 57.62 130 GLU A CA 1
ATOM 991 C C . GLU A 1 130 ? -3.804 6.760 22.504 1.00 57.62 130 GLU A C 1
ATOM 993 O O . GLU A 1 130 ? -4.131 7.842 23.002 1.00 57.62 130 GLU A O 1
ATOM 998 N N . GLU A 1 131 ? -4.623 5.701 22.508 1.00 56.12 131 GLU A N 1
ATOM 999 C CA . GLU A 1 131 ? -5.963 5.713 23.112 1.00 56.12 131 GLU A CA 1
ATOM 1000 C C . GLU A 1 131 ? -5.918 5.993 24.630 1.00 56.12 131 GLU A C 1
ATOM 1002 O O . GLU A 1 131 ? -6.852 6.575 25.180 1.00 56.12 131 GLU A O 1
ATOM 1007 N N . TRP A 1 132 ? -4.798 5.693 25.302 1.00 49.75 132 TRP A N 1
ATOM 1008 C CA . TRP A 1 132 ? -4.566 6.037 26.713 1.00 49.75 132 TRP A CA 1
ATOM 1009 C C . TRP A 1 132 ? -4.023 7.453 26.951 1.00 49.75 132 TRP A C 1
ATOM 1011 O O . TRP A 1 132 ? -4.153 7.970 28.059 1.00 49.75 132 TRP A O 1
ATOM 1021 N N . SER A 1 133 ? -3.465 8.127 25.943 1.00 49.06 133 SER A N 1
ATOM 1022 C CA . SER A 1 133 ? -3.014 9.527 26.063 1.00 49.06 133 SER A CA 1
ATOM 1023 C C . SER A 1 133 ? -4.110 10.569 25.784 1.00 49.06 133 SER A C 1
ATOM 1025 O O . SER A 1 133 ? -3.863 11.767 25.914 1.00 49.06 133 SER A O 1
ATOM 1027 N N . GLY A 1 134 ? -5.325 10.131 25.431 1.00 52.28 134 GLY A N 1
ATOM 1028 C CA . GLY A 1 134 ? -6.471 10.993 25.114 1.00 52.28 134 GLY A CA 1
ATOM 1029 C C . GLY A 1 134 ? -7.545 11.118 26.202 1.00 52.28 134 GLY A C 1
ATOM 1030 O O . GLY A 1 134 ? -8.505 11.864 26.013 1.00 52.28 134 GLY A O 1
ATOM 1031 N N . THR A 1 135 ? -7.431 10.437 27.345 1.00 46.91 135 THR A N 1
ATOM 1032 C CA . THR A 1 135 ? -8.442 10.526 28.415 1.00 46.91 135 THR A CA 1
ATOM 1033 C C . THR A 1 135 ? -8.135 11.679 29.365 1.00 46.91 135 THR A C 1
ATOM 1035 O O . THR A 1 135 ? -7.731 11.490 30.510 1.00 46.91 135 THR A O 1
ATOM 1038 N N . GLY A 1 136 ? -8.311 12.893 28.852 1.00 47.50 136 GLY A N 1
ATOM 1039 C CA . GLY A 1 136 ? -8.201 14.142 29.598 1.00 47.50 136 GLY A CA 1
ATOM 1040 C C . GLY A 1 136 ? -9.271 15.152 29.189 1.00 47.50 136 GLY A C 1
ATOM 1041 O O . GLY A 1 136 ? -8.972 16.335 29.097 1.00 47.50 136 GLY A O 1
ATOM 1042 N N . ALA A 1 137 ? -10.492 14.705 28.884 1.00 44.56 137 ALA A N 1
ATOM 1043 C CA . ALA A 1 137 ? -11.654 15.586 28.792 1.00 44.56 137 ALA A CA 1
ATOM 1044 C C . ALA A 1 137 ? -12.951 14.794 29.026 1.00 44.56 137 ALA A C 1
ATOM 1046 O O . ALA A 1 137 ? -13.328 13.928 28.241 1.00 44.56 137 ALA A O 1
ATOM 1047 N N . GLU A 1 138 ? -13.595 15.111 30.143 1.00 47.47 138 GLU A N 1
ATOM 1048 C CA . GLU A 1 138 ? -14.903 14.657 30.611 1.00 47.47 138 GLU A CA 1
ATOM 1049 C C . GLU A 1 138 ? -16.002 14.763 29.522 1.00 47.47 138 GLU A C 1
ATOM 1051 O O . GLU A 1 138 ? -16.252 15.850 28.998 1.00 47.47 138 GLU A O 1
ATOM 1056 N N . GLY A 1 139 ? -16.704 13.663 29.211 1.00 38.81 139 GLY A N 1
ATOM 1057 C CA . GLY A 1 139 ? -17.967 13.686 28.451 1.00 38.81 139 GLY A CA 1
ATOM 1058 C C . GLY A 1 139 ? -18.317 12.368 27.729 1.00 38.81 139 GLY A C 1
ATOM 1059 O O . GLY A 1 139 ? -17.454 11.795 27.066 1.00 38.81 139 GLY A O 1
ATOM 1060 N N . PRO A 1 140 ? -19.571 11.863 27.796 1.00 45.31 140 PRO A N 1
ATOM 1061 C CA . PRO A 1 140 ? -19.948 10.588 27.192 1.00 45.31 140 PRO A CA 1
ATOM 1062 C C . PRO A 1 140 ? -20.244 10.761 25.696 1.00 45.31 140 PRO A C 1
ATOM 1064 O O . PRO A 1 140 ? -21.393 10.884 25.275 1.00 45.31 140 PRO A O 1
ATOM 1067 N N . ALA A 1 141 ? -19.202 10.748 24.873 1.00 44.50 141 ALA A N 1
ATOM 1068 C CA . ALA A 1 141 ? -19.319 10.500 23.442 1.00 44.50 141 ALA A CA 1
ATOM 1069 C C . ALA A 1 141 ? -18.372 9.353 23.096 1.00 44.50 141 ALA A C 1
ATOM 1071 O O . ALA A 1 141 ? -17.166 9.462 23.292 1.00 44.50 141 ALA A O 1
ATOM 1072 N N . ALA A 1 142 ? -18.953 8.240 22.647 1.00 47.12 142 ALA A N 1
ATOM 1073 C CA . ALA A 1 142 ? -18.266 7.012 22.278 1.00 47.12 142 ALA A CA 1
ATOM 1074 C C . ALA A 1 142 ? -16.959 7.306 21.529 1.00 47.12 142 ALA A C 1
ATOM 1076 O O . ALA A 1 142 ? -16.972 7.806 20.401 1.00 47.12 142 ALA A O 1
ATOM 1077 N N . ALA A 1 143 ? -15.843 7.003 22.195 1.00 44.06 143 ALA A N 1
ATOM 1078 C CA . ALA A 1 143 ? -14.518 7.020 21.613 1.00 44.06 143 ALA A CA 1
ATOM 1079 C C . ALA A 1 143 ? -14.564 6.208 20.316 1.00 44.06 143 ALA A C 1
ATOM 1081 O O . ALA A 1 143 ? -14.918 5.027 20.303 1.00 44.06 143 ALA A O 1
ATOM 1082 N N . SER A 1 144 ? -14.284 6.885 19.206 1.00 49.72 144 SER A N 1
ATOM 1083 C CA . SER A 1 144 ? -14.140 6.273 17.893 1.00 49.72 144 SER A CA 1
ATOM 1084 C C . SER A 1 144 ? -12.879 5.414 17.916 1.00 49.72 144 SER A C 1
ATOM 1086 O O . SER A 1 144 ? -11.834 5.854 17.438 1.00 49.72 144 SER A O 1
ATOM 1088 N N . ALA A 1 145 ? -12.981 4.204 18.469 1.00 47.84 145 ALA A N 1
ATOM 1089 C CA . ALA A 1 145 ? -11.962 3.179 18.325 1.00 47.84 145 ALA A CA 1
ATOM 1090 C C . ALA A 1 145 ? -11.579 3.102 16.836 1.00 47.84 145 ALA A C 1
ATOM 1092 O O . ALA A 1 145 ? -12.479 3.016 15.984 1.00 47.84 145 ALA A O 1
ATOM 1093 N N . PRO A 1 146 ? -10.285 3.210 16.480 1.00 49.00 146 PRO A N 1
ATOM 1094 C CA . PRO A 1 146 ? -9.884 3.095 15.092 1.00 49.00 146 PRO A CA 1
ATOM 1095 C C . PRO A 1 146 ? -10.379 1.737 14.573 1.00 49.00 146 PRO A C 1
ATOM 1097 O O . PRO A 1 146 ? -10.180 0.714 15.235 1.00 49.00 146 PRO A O 1
ATOM 1100 N N . PRO A 1 147 ? -11.080 1.704 13.426 1.00 48.59 147 PRO A N 1
ATOM 1101 C CA . PRO A 1 147 ? -11.591 0.456 12.879 1.00 48.59 147 PRO A CA 1
ATOM 1102 C C . PRO A 1 147 ? -10.423 -0.519 12.695 1.00 48.59 147 PRO A C 1
ATOM 1104 O O . PRO A 1 147 ? -9.326 -0.073 12.347 1.00 48.59 147 PRO A O 1
ATOM 1107 N N . PRO A 1 148 ? -10.633 -1.830 12.906 1.00 51.09 148 PRO A N 1
ATOM 1108 C CA . PRO A 1 148 ? -9.546 -2.796 12.910 1.00 51.09 148 PRO A CA 1
ATOM 1109 C C . PRO A 1 148 ? -8.775 -2.717 11.594 1.00 51.09 148 PRO A C 1
ATOM 1111 O O . PRO A 1 148 ? -9.329 -2.921 10.505 1.00 51.09 148 PRO A O 1
ATOM 1114 N N . LEU A 1 149 ? -7.491 -2.392 11.722 1.00 57.75 149 LEU A N 1
ATOM 1115 C CA . LEU A 1 149 ? -6.537 -2.405 10.628 1.00 57.75 149 LEU A CA 1
ATOM 1116 C C . LEU A 1 149 ? -6.178 -3.864 10.394 1.00 57.75 149 LEU A C 1
ATOM 1118 O O . LEU A 1 149 ? -5.379 -4.452 11.117 1.00 57.75 149 LEU A O 1
ATOM 1122 N N . VAL A 1 150 ? -6.867 -4.480 9.443 1.00 55.72 150 VAL A N 1
ATOM 1123 C CA . VAL A 1 150 ? -6.581 -5.856 9.040 1.00 55.72 150 VAL A CA 1
ATOM 1124 C C . VAL A 1 150 ? -5.365 -5.841 8.115 1.00 55.72 150 VAL A C 1
ATOM 1126 O O . VAL A 1 150 ? -5.308 -5.034 7.193 1.00 55.72 150 VAL A O 1
ATOM 1129 N N . CYS A 1 151 ? -4.367 -6.673 8.390 1.00 48.84 151 CYS A N 1
ATOM 1130 C CA . CYS A 1 151 ? -3.268 -6.906 7.452 1.00 48.84 151 CYS A CA 1
ATOM 1131 C C . CYS A 1 151 ? -3.777 -7.753 6.280 1.00 48.84 151 CYS A C 1
ATOM 1133 O O . CYS A 1 151 ? -4.566 -8.689 6.551 1.00 48.84 151 CYS A O 1
#

Sequence (151 aa):
MSAWLRDESPLSPGTGDDERRADIFALLRDEGRRHAARITSAGADWLASSGPYPRSTLSHWAARPTAPGVLSCGSVFDVVNVPWVFGRRMLERLWSEGPGSGPVAAYRGRTLLFAAPGTAQRLPALLSWEEWSGTGAEGPAAASAPPPLVC

Foldseek 3Di:
DDDDDDDPDPPPDPPPVVVVVVVVVVVVVVVVVVVLPDQDPVNLQLQLVQDPCSPVQSVVCVVPVPDDGDGHDQRAWHKFKAAQVVVVVVVVVVVVVHPDQDRWDDDPRIIIRIHGHCCLVCVVVVLVVVVVVPPDDDDDDDDPRGPDGDD